Protein AF-A0A9E1QW90-F1 (afdb_monomer_lite)

Sequence (50 aa):
RYSILPNQISGLWGIELSPEADFIEHTKFISNRNKSENRIKALIDMIVDK

Secondary structure (DSSP, 8-state):
--TTS-TT---SEEEE--TT--TTPPPEEEE-----HHHHHHHHHHHH--

pLDDT: mean 77.02, std 11.92, range [49.25, 92.56]

Foldseek 3Di:
DPPVDPPVDDDQKDWDDDPPDDPPDDTDIDGPPDDDPVVVVVVCCVVVVD

Structure (mmCIF, N/CA/C/O back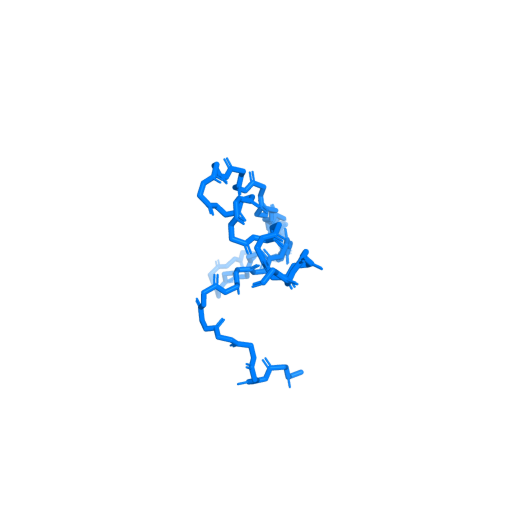bone):
data_AF-A0A9E1QW90-F1
#
_entry.id   AF-A0A9E1QW90-F1
#
loop_
_atom_site.group_PDB
_atom_site.id
_atom_site.type_symbol
_atom_site.label_atom_id
_atom_site.label_alt_id
_atom_site.label_comp_id
_atom_site.label_asym_id
_atom_site.label_entity_id
_atom_site.label_seq_id
_atom_site.pdbx_PDB_ins_code
_atom_site.Cartn_x
_atom_site.Cartn_y
_atom_site.Cartn_z
_atom_site.occupancy
_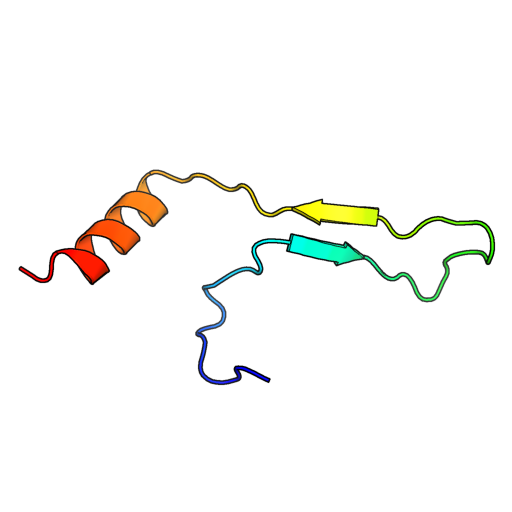atom_site.B_iso_or_equiv
_atom_site.auth_seq_id
_atom_site.auth_comp_id
_atom_site.aut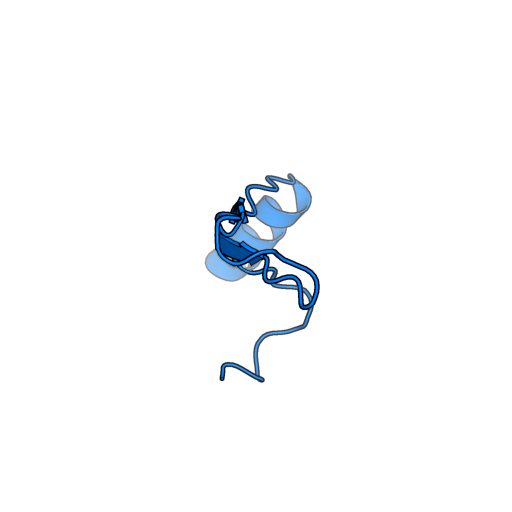h_asym_id
_atom_site.auth_atom_id
_atom_site.pdbx_PDB_model_num
ATOM 1 N N . ARG A 1 1 ? -10.908 -2.715 -7.853 1.00 49.25 1 ARG A N 1
ATOM 2 C CA . ARG A 1 1 ? -11.492 -1.360 -8.021 1.00 49.25 1 ARG A CA 1
ATOM 3 C C . ARG A 1 1 ? -12.398 -1.074 -6.828 1.00 49.25 1 ARG A C 1
ATOM 5 O O . ARG A 1 1 ? -13.602 -1.243 -6.929 1.00 49.25 1 ARG A O 1
ATOM 12 N N . TYR A 1 2 ? -11.831 -0.701 -5.685 1.00 50.12 2 TYR A N 1
ATOM 13 C CA . TYR A 1 2 ? -12.634 -0.289 -4.533 1.00 50.12 2 TYR A CA 1
ATOM 14 C C . TYR A 1 2 ? -12.816 1.229 -4.601 1.00 50.12 2 TYR A C 1
ATOM 16 O O . TYR A 1 2 ? -12.120 1.974 -3.931 1.00 50.12 2 TYR A O 1
ATOM 24 N N . SER A 1 3 ? -13.719 1.678 -5.480 1.00 55.12 3 SER A N 1
ATOM 25 C CA . SER A 1 3 ? -14.059 3.103 -5.665 1.00 55.12 3 SER A CA 1
ATOM 26 C C . SER A 1 3 ? -14.908 3.678 -4.521 1.00 55.12 3 SER A C 1
ATOM 28 O O . SER A 1 3 ? -15.257 4.851 -4.546 1.00 55.12 3 SER A O 1
ATOM 30 N N . ILE A 1 4 ? -15.280 2.838 -3.553 1.00 61.50 4 ILE A N 1
ATOM 31 C CA . ILE A 1 4 ? -16.076 3.199 -2.373 1.00 61.50 4 ILE A CA 1
ATOM 32 C C . ILE A 1 4 ? -15.185 3.669 -1.218 1.00 61.50 4 ILE A C 1
ATOM 34 O O . ILE A 1 4 ? -15.678 4.281 -0.275 1.00 61.50 4 ILE A O 1
ATOM 38 N N . LEU A 1 5 ? -13.875 3.403 -1.270 1.00 62.41 5 LEU A N 1
ATOM 39 C CA . LEU A 1 5 ? -12.984 3.830 -0.202 1.00 62.41 5 LEU A CA 1
ATOM 40 C C . LEU A 1 5 ? -12.771 5.345 -0.302 1.00 62.41 5 LEU A C 1
ATOM 42 O O . LEU A 1 5 ? -12.342 5.823 -1.355 1.00 62.41 5 LEU A O 1
ATOM 46 N N . PRO A 1 6 ? -13.056 6.108 0.769 1.00 56.94 6 PRO A N 1
ATOM 47 C CA . PRO A 1 6 ? -12.774 7.533 0.795 1.00 56.94 6 PRO A CA 1
ATOM 48 C C . PRO A 1 6 ? -11.298 7.774 0.465 1.00 56.94 6 PRO A C 1
ATOM 50 O O . PRO A 1 6 ? -10.435 7.039 0.952 1.00 56.94 6 PRO A O 1
ATOM 53 N N . ASN A 1 7 ? -10.988 8.856 -0.259 1.00 60.94 7 ASN A N 1
ATOM 54 C CA . ASN A 1 7 ? -9.617 9.304 -0.588 1.00 60.94 7 ASN A CA 1
ATOM 55 C C . ASN A 1 7 ? -8.713 9.561 0.644 1.00 60.94 7 ASN A C 1
ATOM 57 O O . ASN A 1 7 ? -7.584 10.025 0.520 1.00 60.94 7 ASN A O 1
ATOM 61 N N . GLN A 1 8 ? -9.215 9.289 1.846 1.00 61.38 8 GLN A N 1
ATOM 62 C CA . GLN A 1 8 ? -8.516 9.372 3.119 1.00 61.38 8 GLN A CA 1
ATOM 63 C C . GLN A 1 8 ? -7.750 8.086 3.468 1.00 61.38 8 GLN A C 1
ATOM 65 O O . GLN A 1 8 ? -6.866 8.125 4.328 1.00 61.38 8 GLN A O 1
ATOM 70 N N . ILE A 1 9 ? -8.051 6.959 2.810 1.00 66.00 9 ILE A N 1
ATOM 71 C CA . ILE A 1 9 ? -7.344 5.692 3.021 1.00 66.00 9 ILE A CA 1
ATOM 72 C C . ILE A 1 9 ? -6.228 5.568 1.990 1.00 66.00 9 ILE A C 1
ATOM 74 O O . ILE A 1 9 ? -6.450 5.313 0.810 1.00 66.00 9 ILE A O 1
ATOM 78 N N . SER A 1 10 ? -4.998 5.757 2.452 1.00 68.50 10 SER A N 1
ATOM 79 C CA . SER A 1 10 ? -3.810 5.528 1.639 1.00 68.50 10 SER A CA 1
ATOM 80 C C . SER A 1 10 ? -3.515 4.026 1.530 1.00 68.50 10 SER A C 1
ATOM 82 O O . SER A 1 10 ? -3.682 3.292 2.504 1.00 68.50 10 SER A O 1
ATOM 84 N N . GLY A 1 11 ? -3.038 3.564 0.370 1.00 71.44 11 GLY A N 1
ATOM 85 C CA . GLY A 1 11 ? -2.619 2.170 0.191 1.00 71.44 11 GLY A CA 1
ATOM 86 C C . GLY A 1 11 ? -1.509 1.771 1.172 1.00 71.44 11 GLY A C 1
ATOM 87 O O . GLY A 1 11 ? -0.619 2.571 1.453 1.00 71.44 11 GLY A O 1
ATOM 88 N N . LEU A 1 12 ? -1.563 0.542 1.695 1.00 78.81 12 LEU A N 1
ATOM 89 C CA . LEU A 1 12 ? -0.572 0.014 2.648 1.00 78.81 12 LEU 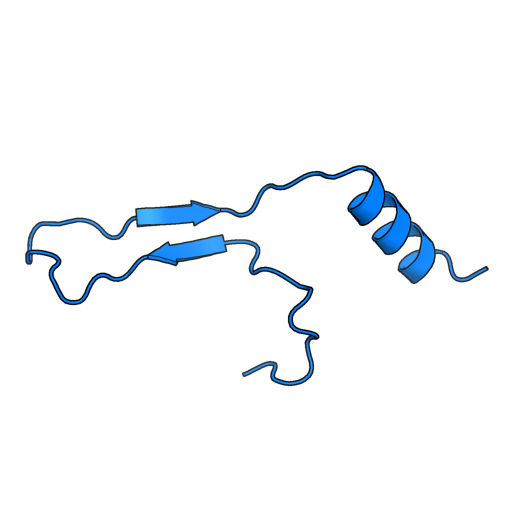A CA 1
ATOM 90 C C . LEU A 1 12 ? 0.807 -0.163 2.008 1.00 78.81 12 LEU A C 1
ATOM 92 O O . LEU A 1 12 ? 1.840 0.077 2.634 1.00 78.81 12 LEU A O 1
ATOM 96 N N . TRP A 1 13 ? 0.809 -0.596 0.756 1.00 83.12 13 TRP A N 1
ATOM 97 C CA . TRP A 1 13 ? 1.994 -0.801 -0.052 1.00 83.12 13 TRP A CA 1
ATOM 98 C C . TRP A 1 13 ? 1.651 -0.590 -1.524 1.00 83.12 13 TRP A C 1
ATOM 100 O O . TRP A 1 13 ? 0.486 -0.665 -1.922 1.00 83.12 13 TRP A O 1
ATOM 110 N N . GLY A 1 14 ? 2.671 -0.315 -2.321 1.00 82.88 14 GLY A N 1
ATOM 111 C CA . GLY A 1 14 ? 2.573 -0.146 -3.758 1.00 82.88 14 GLY A CA 1
ATOM 112 C C . GLY A 1 14 ? 3.953 -0.153 -4.396 1.00 82.88 14 GLY A C 1
ATOM 113 O O . GLY A 1 14 ? 4.974 -0.272 -3.716 1.00 82.88 14 GLY A O 1
ATOM 114 N N . ILE A 1 15 ? 3.965 -0.023 -5.713 1.00 87.19 15 ILE A N 1
ATOM 115 C CA . ILE A 1 15 ? 5.182 0.193 -6.485 1.00 87.19 15 ILE A CA 1
ATOM 116 C C . ILE A 1 15 ? 5.044 1.507 -7.242 1.00 87.19 15 ILE A C 1
ATOM 118 O O . ILE A 1 15 ? 3.952 1.850 -7.699 1.00 87.19 15 ILE A O 1
ATOM 122 N N . GLU A 1 16 ? 6.136 2.249 -7.341 1.00 85.06 16 GLU A N 1
ATOM 123 C CA . GLU A 1 16 ? 6.201 3.446 -8.173 1.00 85.06 16 GLU A CA 1
ATOM 124 C C . GLU A 1 16 ? 6.629 3.048 -9.583 1.00 85.06 16 GLU A C 1
ATOM 126 O O . GLU A 1 16 ? 7.656 2.389 -9.763 1.00 85.06 16 GLU A O 1
ATOM 131 N N . LEU A 1 17 ? 5.817 3.432 -10.567 1.00 85.56 17 LEU A N 1
ATOM 132 C CA . LEU A 1 17 ? 6.109 3.265 -11.985 1.00 85.56 17 LEU A CA 1
ATOM 133 C C . LEU A 1 17 ? 6.389 4.651 -12.564 1.00 85.56 17 LEU A C 1
ATOM 135 O O . LEU A 1 17 ? 5.553 5.544 -12.426 1.00 85.56 17 LEU A O 1
ATOM 139 N N . SER A 1 18 ? 7.542 4.822 -13.207 1.00 85.56 18 SER A N 1
ATOM 140 C CA . SER A 1 18 ? 7.874 6.038 -13.952 1.00 85.56 18 SER A CA 1
ATOM 141 C C . SER A 1 18 ? 7.820 5.737 -15.452 1.00 85.56 18 SER A C 1
ATOM 143 O O . SER A 1 18 ? 8.402 4.741 -15.885 1.00 85.56 18 SER A O 1
ATOM 145 N N . PRO A 1 19 ? 7.124 6.565 -16.252 1.00 87.06 19 PRO A N 1
ATOM 146 C CA . PRO A 1 19 ? 7.148 6.472 -17.713 1.00 87.06 19 PRO A CA 1
ATOM 147 C C . PRO A 1 19 ? 8.543 6.665 -18.325 1.00 87.06 19 PRO A C 1
ATOM 149 O O . PRO A 1 19 ? 8.778 6.247 -19.454 1.00 87.06 19 PRO A O 1
ATOM 152 N N . GLU A 1 20 ? 9.446 7.309 -17.589 1.00 92.56 20 GLU A N 1
ATOM 153 C CA . GLU A 1 20 ? 10.816 7.629 -17.985 1.00 92.56 20 GLU A CA 1
ATOM 154 C C . GLU A 1 20 ? 11.844 6.598 -17.486 1.00 92.56 20 GLU A C 1
ATOM 156 O O . GLU A 1 20 ? 13.033 6.760 -17.758 1.00 92.56 20 GLU A O 1
ATOM 161 N N . ALA A 1 21 ? 11.409 5.564 -16.755 1.00 87.31 21 ALA A N 1
ATOM 162 C CA . ALA A 1 21 ? 12.293 4.540 -16.207 1.00 87.31 21 ALA A CA 1
ATOM 163 C C . ALA A 1 21 ? 12.956 3.708 -17.317 1.00 87.31 21 ALA A C 1
ATOM 165 O O . ALA A 1 21 ? 12.298 3.272 -18.267 1.00 87.31 21 ALA A O 1
ATOM 166 N N . ASP A 1 22 ? 14.257 3.457 -17.176 1.00 88.19 22 ASP A N 1
ATOM 167 C CA . ASP A 1 22 ? 15.014 2.617 -18.111 1.00 88.19 22 ASP A CA 1
ATOM 168 C C . ASP A 1 22 ? 14.707 1.120 -17.898 1.00 88.19 22 ASP A C 1
ATOM 170 O O . ASP A 1 22 ? 14.276 0.696 -16.826 1.00 88.19 22 ASP A O 1
ATOM 174 N N . PHE A 1 23 ? 14.974 0.277 -18.898 1.00 82.50 23 PHE A N 1
ATOM 175 C CA . PHE A 1 23 ? 14.675 -1.165 -18.867 1.00 82.50 23 PHE A CA 1
ATOM 176 C C . PHE A 1 23 ? 15.388 -1.935 -17.747 1.00 82.50 23 PHE A C 1
ATOM 178 O O . PHE A 1 23 ? 14.962 -3.031 -17.382 1.00 82.50 23 PHE A O 1
ATOM 185 N N . ILE A 1 24 ? 16.485 -1.386 -17.229 1.00 88.56 24 ILE A N 1
ATOM 186 C CA . ILE A 1 24 ? 17.296 -1.981 -16.159 1.00 88.56 24 ILE A CA 1
ATOM 187 C C . ILE A 1 24 ? 16.932 -1.372 -14.791 1.00 88.56 24 ILE A C 1
ATOM 189 O O . ILE A 1 24 ? 17.395 -1.837 -13.749 1.00 88.56 24 ILE A O 1
ATOM 193 N N . GLU A 1 25 ? 16.099 -0.330 -14.764 1.00 86.50 25 GLU A N 1
ATOM 194 C CA . GLU A 1 25 ? 15.708 0.341 -13.533 1.00 86.50 25 GLU A CA 1
ATOM 195 C C . GLU A 1 25 ? 14.642 -0.473 -12.788 1.00 86.50 25 GLU A C 1
ATOM 197 O O . GLU A 1 25 ? 13.565 -0.787 -13.296 1.00 86.50 25 GLU A O 1
ATOM 202 N N . HIS A 1 26 ? 14.945 -0.833 -11.542 1.00 86.31 26 HIS A N 1
ATOM 203 C CA . HIS A 1 26 ? 14.018 -1.584 -10.706 1.00 86.31 26 HIS A CA 1
ATOM 204 C C . HIS A 1 26 ? 12.913 -0.684 -10.145 1.00 86.31 26 HIS A C 1
ATOM 206 O O . HIS A 1 26 ?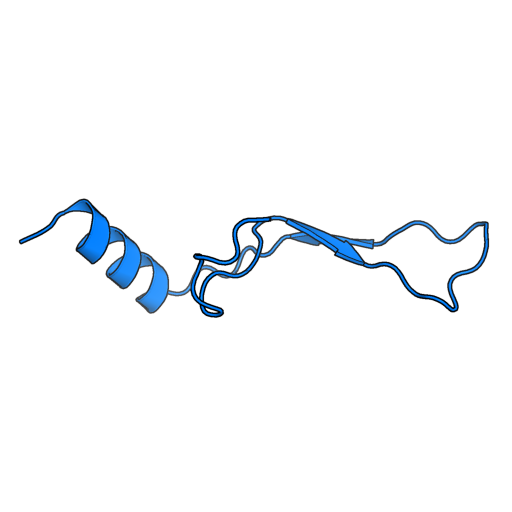 13.170 0.395 -9.610 1.00 86.31 26 HIS A O 1
ATOM 212 N N . THR A 1 27 ? 11.674 -1.182 -10.172 1.00 86.00 27 THR A N 1
ATOM 213 C CA . THR A 1 27 ? 10.518 -0.493 -9.584 1.00 86.00 27 THR A CA 1
ATOM 214 C C . THR A 1 27 ? 10.721 -0.260 -8.090 1.00 86.00 27 THR A C 1
ATOM 216 O O . THR A 1 27 ? 11.043 -1.196 -7.348 1.00 86.00 27 THR A O 1
ATOM 219 N N . LYS A 1 28 ? 10.468 0.961 -7.616 1.00 84.88 28 LYS A N 1
ATOM 220 C CA . LYS A 1 28 ? 10.597 1.287 -6.192 1.00 84.88 28 LYS A CA 1
ATOM 221 C C . LYS A 1 28 ? 9.413 0.733 -5.419 1.00 84.88 28 LYS A C 1
ATOM 223 O O . LYS A 1 28 ? 8.261 1.030 -5.728 1.00 84.88 28 LYS A O 1
ATOM 228 N N . PHE A 1 29 ? 9.702 -0.039 -4.380 1.00 84.75 29 PHE A N 1
ATOM 229 C CA . PHE A 1 29 ? 8.690 -0.476 -3.431 1.00 84.75 29 PHE A CA 1
ATOM 230 C C . PHE A 1 29 ? 8.381 0.650 -2.441 1.00 84.75 29 PHE A C 1
ATOM 232 O O . PHE A 1 29 ? 9.268 1.128 -1.734 1.00 84.75 29 PHE A O 1
ATOM 239 N N . ILE A 1 30 ? 7.114 1.051 -2.362 1.00 81.31 30 ILE A N 1
ATOM 240 C CA . ILE A 1 30 ? 6.633 2.057 -1.417 1.00 81.31 30 ILE A CA 1
ATOM 241 C C . ILE A 1 30 ? 5.752 1.356 -0.388 1.00 81.31 30 ILE A C 1
ATOM 243 O O . ILE A 1 30 ? 4.772 0.702 -0.735 1.00 81.31 30 ILE A O 1
ATOM 247 N N . SER A 1 31 ? 6.061 1.527 0.898 1.00 80.81 31 SER A N 1
ATOM 248 C CA . SER A 1 31 ? 5.178 1.103 1.990 1.00 80.81 31 SER A CA 1
ATOM 249 C C . SER A 1 31 ? 4.714 2.309 2.791 1.00 80.81 31 SER A C 1
ATOM 251 O O . SER A 1 31 ? 5.537 3.106 3.243 1.00 80.81 31 SER A O 1
ATOM 253 N N . ASN A 1 32 ? 3.408 2.435 3.004 1.00 74.69 32 ASN A N 1
ATOM 254 C CA . ASN A 1 32 ? 2.852 3.510 3.805 1.00 74.69 32 ASN A CA 1
ATOM 255 C C . ASN A 1 32 ? 2.729 3.064 5.262 1.00 74.69 32 ASN A C 1
ATOM 257 O O . ASN A 1 32 ? 1.714 2.522 5.696 1.00 74.69 32 ASN A O 1
ATOM 261 N N . ARG A 1 33 ? 3.799 3.291 6.027 1.00 71.19 33 ARG A N 1
ATOM 262 C CA . ARG A 1 33 ? 3.836 3.064 7.479 1.00 71.19 33 ARG A CA 1
ATOM 263 C C . ARG A 1 33 ? 3.698 4.377 8.245 1.00 71.19 33 ARG A C 1
ATOM 265 O O . ARG A 1 33 ? 4.469 4.645 9.160 1.00 71.19 33 ARG A O 1
ATOM 272 N N . ASN A 1 34 ? 2.733 5.217 7.878 1.00 68.81 34 ASN A N 1
ATOM 273 C CA . ASN A 1 34 ? 2.461 6.428 8.644 1.00 68.81 34 ASN A CA 1
ATOM 274 C C . ASN A 1 34 ? 1.593 6.094 9.870 1.00 68.81 34 ASN A C 1
ATOM 276 O O . ASN A 1 34 ? 0.367 5.976 9.773 1.00 68.81 34 ASN A O 1
ATOM 280 N N . LYS A 1 35 ? 2.253 5.915 11.020 1.00 64.94 35 LYS A N 1
ATOM 281 C CA . LYS A 1 35 ? 1.610 5.811 12.333 1.00 64.94 35 LYS A CA 1
ATOM 282 C C . LYS A 1 35 ? 1.405 7.222 12.880 1.00 64.94 35 LYS A C 1
ATOM 284 O O . LYS A 1 35 ? 2.341 7.837 13.372 1.00 64.94 35 LYS A O 1
ATOM 289 N N . SER A 1 36 ? 0.178 7.719 12.791 1.00 75.06 36 SER A N 1
ATOM 290 C CA . SER A 1 36 ? -0.245 8.954 13.451 1.00 75.06 36 SER A CA 1
ATOM 291 C C . SER A 1 36 ? -1.183 8.598 14.597 1.00 75.06 36 SER A C 1
ATOM 293 O O . SER A 1 36 ? -2.093 7.788 14.406 1.00 75.06 36 SER A O 1
ATOM 295 N N . GLU A 1 37 ? -0.991 9.211 15.765 1.00 77.69 37 GLU A N 1
ATOM 296 C CA . GLU A 1 37 ? -1.869 9.028 16.930 1.00 77.69 37 GLU A CA 1
ATOM 297 C C . GLU A 1 37 ? -3.341 9.287 16.579 1.00 77.69 37 GLU A C 1
ATOM 299 O O . GLU A 1 37 ? -4.216 8.501 16.937 1.00 77.69 37 GLU A O 1
ATOM 304 N N . ASN A 1 38 ? -3.604 10.310 15.759 1.00 81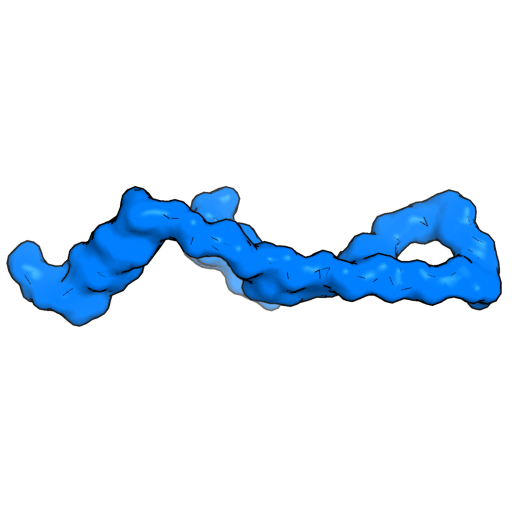.25 38 ASN A N 1
ATOM 305 C CA . ASN A 1 38 ? -4.949 10.651 15.292 1.00 81.25 38 ASN A CA 1
ATOM 306 C C . ASN A 1 38 ? -5.586 9.534 14.449 1.00 81.25 38 ASN A C 1
ATOM 308 O O . ASN A 1 38 ? -6.785 9.289 14.554 1.00 81.25 38 ASN A O 1
ATOM 312 N N . ARG A 1 39 ? -4.793 8.828 13.629 1.00 78.56 39 ARG A N 1
ATOM 313 C CA . ARG A 1 39 ? -5.283 7.708 12.805 1.00 78.56 39 ARG A CA 1
ATOM 314 C C . ARG A 1 39 ? -5.573 6.468 13.640 1.00 78.56 39 ARG A C 1
ATOM 316 O O . ARG A 1 39 ? -6.540 5.771 13.361 1.00 78.56 39 ARG A O 1
ATOM 323 N N . ILE A 1 40 ? -4.750 6.204 14.654 1.00 83.75 40 ILE A N 1
ATOM 324 C CA . ILE A 1 40 ? -4.982 5.098 15.590 1.00 83.75 40 ILE A CA 1
ATOM 325 C C . ILE A 1 40 ? -6.264 5.354 16.384 1.00 83.75 40 ILE A C 1
ATOM 327 O O . ILE A 1 40 ? -7.086 4.452 16.498 1.00 83.75 40 ILE A O 1
ATOM 331 N N . LYS A 1 41 ? -6.470 6.586 16.864 1.00 85.31 41 LYS A N 1
ATOM 332 C CA . LYS A 1 41 ? -7.702 6.972 17.560 1.00 85.31 41 LYS A CA 1
ATOM 333 C C . LYS A 1 41 ? -8.938 6.781 16.678 1.00 85.31 41 LYS A C 1
ATOM 335 O O . LYS A 1 41 ? -9.846 6.070 17.079 1.00 85.31 41 LYS A O 1
ATOM 340 N N . ALA A 1 42 ? -8.917 7.307 15.450 1.00 83.44 42 ALA A N 1
ATOM 341 C CA . ALA A 1 42 ? -10.018 7.133 14.501 1.00 83.44 42 ALA A CA 1
ATOM 342 C C . ALA A 1 42 ? -10.308 5.654 14.186 1.00 83.44 42 ALA A C 1
ATOM 344 O O . ALA A 1 42 ? -11.465 5.262 14.082 1.00 83.44 42 ALA A O 1
ATOM 345 N N . LEU A 1 43 ? -9.267 4.822 14.059 1.00 82.19 43 LEU A N 1
ATOM 346 C CA . LEU A 1 43 ? -9.428 3.381 13.858 1.00 82.19 43 LEU A CA 1
ATOM 347 C C . LEU A 1 43 ? -10.102 2.708 15.062 1.00 82.19 43 LEU A C 1
ATOM 349 O O . LEU A 1 43 ? -10.984 1.878 14.874 1.00 82.19 43 LEU A O 1
ATOM 353 N N . ILE A 1 44 ? -9.689 3.052 16.284 1.00 87.88 44 ILE A N 1
ATOM 354 C CA . ILE A 1 44 ? -10.293 2.514 17.510 1.00 87.88 44 ILE A CA 1
ATOM 355 C C . ILE A 1 44 ? -11.755 2.954 17.616 1.00 87.88 44 ILE A C 1
ATOM 357 O O . ILE A 1 44 ? -12.600 2.110 17.893 1.00 87.88 44 ILE A O 1
ATOM 361 N N . ASP A 1 45 ? -12.060 4.222 17.333 1.00 89.81 45 ASP A N 1
ATOM 362 C CA . ASP A 1 45 ? -13.428 4.751 17.366 1.00 89.81 45 ASP A CA 1
ATOM 363 C C . ASP A 1 45 ? -14.348 3.998 16.381 1.00 89.81 45 ASP A C 1
ATOM 365 O O . ASP A 1 45 ? -15.470 3.657 16.735 1.00 89.81 45 ASP A O 1
ATOM 369 N N . MET A 1 46 ? -13.857 3.651 15.182 1.00 83.19 46 MET A N 1
ATOM 370 C CA . MET A 1 46 ? -14.609 2.836 14.211 1.00 83.19 46 MET A CA 1
ATOM 371 C C . MET A 1 46 ? -14.838 1.383 14.658 1.00 83.19 46 MET A C 1
ATOM 373 O O . MET A 1 46 ? -15.824 0.775 14.256 1.00 83.19 46 MET A O 1
ATOM 377 N N . ILE A 1 47 ? -13.904 0.789 15.410 1.00 90.31 47 ILE A N 1
ATOM 378 C CA . ILE A 1 47 ? -13.980 -0.619 15.843 1.00 90.31 47 ILE A CA 1
ATOM 379 C C . ILE A 1 47 ? -14.837 -0.767 17.099 1.00 90.31 47 ILE A C 1
ATOM 381 O O . ILE A 1 47 ? -15.529 -1.770 17.260 1.00 90.31 47 ILE A O 1
ATOM 385 N N . VAL A 1 48 ? -14.718 0.185 18.022 1.00 90.50 48 VAL A N 1
ATOM 386 C CA . VAL A 1 48 ? -15.245 0.057 19.385 1.00 90.50 48 VAL A CA 1
ATOM 387 C C . VAL A 1 48 ? -16.653 0.639 19.527 1.00 90.50 48 VAL A C 1
ATOM 389 O O . VAL A 1 48 ? -17.235 0.426 20.580 1.00 90.50 48 VAL A O 1
ATOM 392 N N . ASP A 1 49 ? -17.191 1.299 18.491 1.00 62.84 49 ASP A N 1
ATOM 393 C CA . ASP A 1 49 ? -18.568 1.820 18.368 1.00 62.84 49 ASP A CA 1
ATOM 394 C C . ASP A 1 49 ? -19.253 2.050 19.730 1.00 62.84 49 ASP A C 1
ATOM 396 O O . ASP A 1 49 ? -19.989 1.204 20.246 1.00 62.84 49 ASP A O 1
ATOM 400 N N . LYS A 1 50 ? -18.902 3.171 20.371 1.00 51.25 50 LYS A N 1
ATOM 401 C CA . LYS A 1 50 ? -19.609 3.655 21.560 1.00 51.25 50 LYS A CA 1
ATOM 402 C C . LYS A 1 50 ? -20.797 4.511 21.164 1.00 51.25 50 LYS A C 1
ATOM 404 O O . LYS A 1 50 ? -20.588 5.413 20.325 1.00 51.25 50 LYS A O 1
#

Radius of gyration: 16.12 Å; chains: 1; bounding box: 37×13×40 Å